Protein AF-A0A1F6HWE2-F1 (afdb_monomer)

Structure (mmCIF, N/CA/C/O backbone):
data_AF-A0A1F6HWE2-F1
#
_entry.id   AF-A0A1F6HWE2-F1
#
loop_
_atom_site.group_PDB
_atom_site.id
_atom_site.type_symbol
_atom_site.label_atom_id
_atom_site.label_alt_id
_atom_site.label_comp_id
_atom_site.label_asym_id
_atom_site.label_entity_id
_atom_site.label_seq_id
_atom_site.pdbx_PDB_ins_code
_atom_site.Cartn_x
_atom_site.Cartn_y
_atom_site.Cartn_z
_atom_site.occupancy
_atom_site.B_iso_or_equiv
_atom_site.auth_seq_id
_atom_site.auth_comp_id
_atom_site.auth_asym_id
_atom_site.auth_atom_id
_atom_site.pdbx_PDB_model_num
ATOM 1 N N . MET A 1 1 ? 17.504 4.343 -29.509 1.00 58.81 1 MET A N 1
ATOM 2 C CA . MET A 1 1 ? 17.964 5.413 -28.597 1.00 58.81 1 MET A CA 1
ATOM 3 C C . MET A 1 1 ? 16.875 6.420 -28.222 1.00 58.81 1 MET A C 1
ATOM 5 O O . MET A 1 1 ? 16.322 6.213 -27.162 1.00 58.81 1 MET A O 1
ATOM 9 N N . ARG A 1 2 ? 16.477 7.445 -29.010 1.00 59.09 2 ARG A N 1
ATOM 10 C CA . ARG A 1 2 ? 15.479 8.454 -28.529 1.00 59.09 2 ARG A CA 1
ATOM 11 C C . ARG A 1 2 ? 14.126 7.875 -28.063 1.00 59.09 2 ARG A C 1
ATOM 13 O O . ARG A 1 2 ? 13.650 8.258 -27.005 1.00 59.09 2 ARG A O 1
ATOM 20 N N . LYS A 1 3 ? 13.562 6.913 -28.803 1.00 63.06 3 LYS A N 1
ATOM 21 C CA . LYS A 1 3 ? 12.278 6.270 -28.457 1.00 63.06 3 LYS A CA 1
ATOM 22 C C . LYS A 1 3 ? 12.330 5.413 -27.184 1.00 63.06 3 LYS A C 1
ATOM 24 O O . LYS A 1 3 ? 11.348 5.337 -26.462 1.00 63.06 3 LYS A O 1
ATOM 29 N N . GLU A 1 4 ? 13.471 4.783 -26.901 1.00 61.94 4 GLU A N 1
ATOM 30 C CA . GLU A 1 4 ? 13.657 3.983 -25.677 1.00 61.94 4 GLU A CA 1
ATOM 31 C C . GLU A 1 4 ? 13.771 4.894 -24.452 1.00 61.94 4 GLU A C 1
ATOM 33 O O . GLU A 1 4 ? 13.235 4.584 -23.396 1.00 61.94 4 GLU A O 1
ATOM 38 N N . THR A 1 5 ? 14.412 6.059 -24.598 1.00 64.44 5 THR A N 1
ATOM 39 C CA . THR A 1 5 ? 14.532 7.042 -23.512 1.00 64.44 5 THR A CA 1
ATOM 40 C C . THR A 1 5 ? 13.193 7.712 -23.185 1.00 64.44 5 THR A C 1
ATOM 42 O O . THR A 1 5 ? 12.902 7.937 -22.014 1.00 64.44 5 THR A O 1
ATOM 45 N N . GLU A 1 6 ? 12.365 7.997 -24.197 1.00 64.19 6 GLU A N 1
ATOM 46 C CA . GLU A 1 6 ? 10.993 8.502 -24.014 1.00 64.19 6 GLU A CA 1
ATOM 47 C C . GLU A 1 6 ? 10.109 7.458 -23.310 1.00 64.19 6 GLU A C 1
ATOM 49 O O . GLU A 1 6 ? 9.477 7.774 -22.304 1.00 64.19 6 GLU A O 1
ATOM 54 N N . SER A 1 7 ? 10.174 6.193 -23.742 1.00 74.69 7 SER A N 1
ATOM 55 C CA . SER A 1 7 ? 9.434 5.091 -23.113 1.00 74.69 7 SER A CA 1
ATOM 56 C C . SER A 1 7 ? 9.849 4.849 -21.654 1.00 74.69 7 SER A C 1
ATOM 58 O O . SER A 1 7 ? 8.994 4.709 -20.782 1.00 74.69 7 SER A O 1
ATOM 60 N N . GLN A 1 8 ? 11.149 4.883 -21.337 1.00 79.31 8 GLN A N 1
ATOM 61 C CA . GLN A 1 8 ? 11.615 4.778 -19.947 1.00 79.31 8 GLN A CA 1
ATOM 62 C C . GLN A 1 8 ? 11.176 5.968 -19.077 1.00 79.31 8 GLN A C 1
ATOM 64 O O . GLN A 1 8 ? 10.953 5.801 -17.876 1.00 79.31 8 GLN A O 1
ATOM 69 N N . GLY A 1 9 ? 11.053 7.165 -19.658 1.00 79.94 9 GLY A N 1
ATOM 70 C CA . GLY A 1 9 ? 10.530 8.346 -18.969 1.00 79.94 9 GLY A CA 1
ATOM 71 C C . GLY A 1 9 ? 9.064 8.182 -18.565 1.00 79.94 9 GLY A C 1
ATOM 72 O O . GLY A 1 9 ? 8.718 8.431 -17.410 1.00 79.94 9 GLY A O 1
ATOM 73 N N . GLU A 1 10 ? 8.228 7.696 -19.482 1.00 86.12 10 GLU A N 1
ATOM 74 C CA . GLU A 1 10 ? 6.807 7.413 -19.235 1.00 86.12 10 GLU A CA 1
ATOM 75 C C . GLU A 1 10 ? 6.620 6.347 -18.148 1.00 86.12 10 GLU A C 1
ATOM 77 O O . GLU A 1 10 ? 5.841 6.535 -17.214 1.00 86.12 10 GLU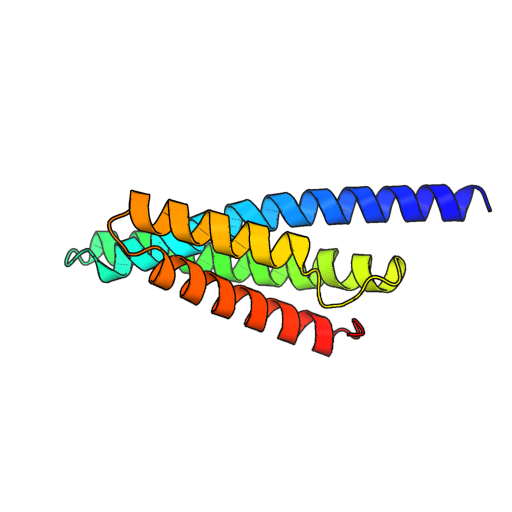 A O 1
ATOM 82 N N . TRP A 1 11 ? 7.400 5.263 -18.194 1.00 88.88 11 TRP A N 1
ATOM 83 C CA . TRP A 1 11 ? 7.351 4.222 -17.164 1.00 88.88 11 TRP A CA 1
ATOM 84 C C . TRP A 1 11 ? 7.733 4.724 -15.773 1.00 88.88 11 TRP A C 1
ATOM 86 O O . TRP A 1 11 ? 7.130 4.307 -14.782 1.00 88.88 11 TRP A O 1
ATOM 96 N N . ARG A 1 12 ? 8.709 5.635 -15.678 1.00 89.19 12 ARG A N 1
ATOM 97 C CA . ARG A 1 12 ? 9.084 6.257 -14.400 1.00 89.19 12 ARG A CA 1
ATOM 98 C C . ARG A 1 12 ? 7.968 7.138 -13.856 1.00 89.19 12 ARG A C 1
ATOM 100 O O . ARG A 1 12 ? 7.649 7.014 -12.678 1.00 89.19 12 ARG A O 1
ATOM 107 N N . ALA A 1 13 ? 7.358 7.965 -14.706 1.00 89.12 13 ALA A N 1
ATOM 108 C CA . ALA A 1 13 ? 6.233 8.807 -14.311 1.00 89.12 13 ALA A CA 1
ATOM 109 C C . ALA A 1 13 ? 5.055 7.960 -13.801 1.00 89.12 13 ALA A C 1
ATOM 111 O O . ALA A 1 13 ? 4.583 8.183 -12.688 1.00 89.12 13 ALA A O 1
ATOM 112 N N . ASN A 1 14 ? 4.677 6.916 -14.546 1.00 88.69 14 ASN A N 1
ATOM 113 C CA . ASN A 1 14 ? 3.616 5.986 -14.149 1.00 88.69 14 ASN A CA 1
ATOM 114 C C . ASN A 1 14 ? 3.932 5.279 -12.823 1.00 88.69 14 ASN A C 1
ATOM 116 O O . ASN A 1 14 ? 3.048 5.072 -11.993 1.00 88.69 14 ASN A O 1
ATOM 120 N N . LEU A 1 15 ? 5.193 4.889 -12.605 1.00 90.25 15 LEU A N 1
ATOM 121 C CA . LEU A 1 15 ? 5.607 4.233 -11.367 1.00 90.25 15 LEU A CA 1
ATOM 122 C C . LEU A 1 15 ? 5.553 5.180 -10.164 1.00 90.25 15 LEU A C 1
ATOM 124 O O . LEU A 1 15 ? 5.183 4.743 -9.074 1.00 90.25 15 LEU A O 1
ATOM 128 N N . ASP A 1 16 ? 5.941 6.440 -10.334 1.00 89.94 16 ASP A N 1
ATOM 129 C CA . ASP A 1 16 ? 5.901 7.426 -9.256 1.00 89.94 16 ASP A CA 1
ATOM 130 C C . ASP A 1 16 ? 4.462 7.839 -8.925 1.00 89.94 16 ASP A C 1
ATOM 132 O O . ASP A 1 16 ? 4.101 7.855 -7.749 1.00 89.94 16 ASP A O 1
ATOM 136 N N . GLU A 1 17 ? 3.605 8.025 -9.930 1.00 91.62 17 GLU A N 1
ATOM 137 C CA . GLU A 1 17 ? 2.166 8.236 -9.730 1.00 91.62 17 GLU A CA 1
ATOM 138 C C . GLU A 1 17 ? 1.521 7.045 -9.004 1.00 91.62 17 GLU A C 1
ATOM 140 O O . GLU A 1 17 ? 0.881 7.209 -7.964 1.00 91.62 17 GLU A O 1
ATOM 145 N N . ALA A 1 18 ? 1.788 5.816 -9.460 1.00 90.44 18 ALA A N 1
ATOM 146 C CA . ALA A 1 18 ? 1.293 4.609 -8.801 1.00 90.44 18 ALA A CA 1
ATOM 147 C C . ALA A 1 18 ? 1.796 4.469 -7.355 1.00 90.44 18 ALA A C 1
ATOM 149 O O . ALA A 1 18 ? 1.125 3.875 -6.512 1.00 90.44 18 ALA A O 1
ATOM 150 N N . ARG A 1 19 ? 2.981 4.995 -7.025 1.00 89.00 19 ARG A N 1
ATOM 151 C CA . ARG A 1 19 ? 3.496 4.979 -5.648 1.00 89.00 19 ARG A CA 1
ATOM 152 C C . ARG A 1 19 ? 2.772 5.962 -4.742 1.00 89.00 19 ARG A C 1
ATOM 154 O O . ARG A 1 19 ? 2.618 5.636 -3.564 1.00 89.00 19 ARG A O 1
ATOM 161 N N . GLU A 1 20 ? 2.371 7.120 -5.252 1.00 89.62 20 GLU A N 1
ATOM 162 C CA . GLU A 1 20 ? 1.590 8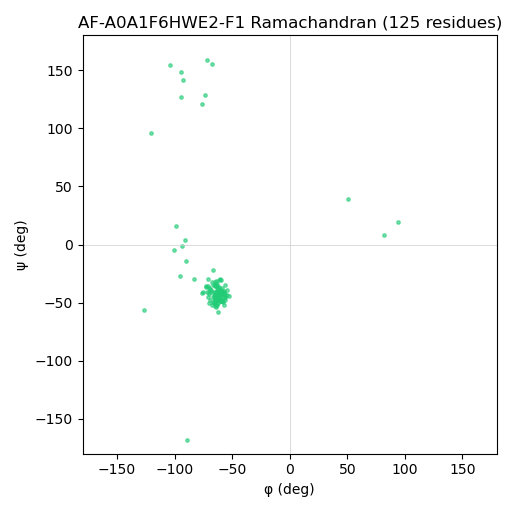.091 -4.484 1.00 89.62 20 GLU A CA 1
ATOM 163 C C . GLU A 1 20 ? 0.161 7.57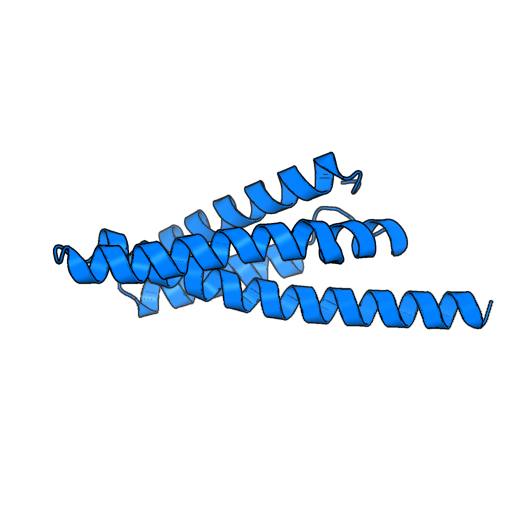3 -4.262 1.00 89.62 20 GLU A C 1
ATOM 165 O O . GLU A 1 20 ? -0.260 7.495 -3.110 1.00 89.62 20 GLU A O 1
ATOM 170 N N . ILE A 1 21 ? -0.503 7.032 -5.294 1.00 91.56 21 ILE A N 1
ATOM 171 C CA . ILE A 1 21 ? -1.818 6.373 -5.143 1.00 9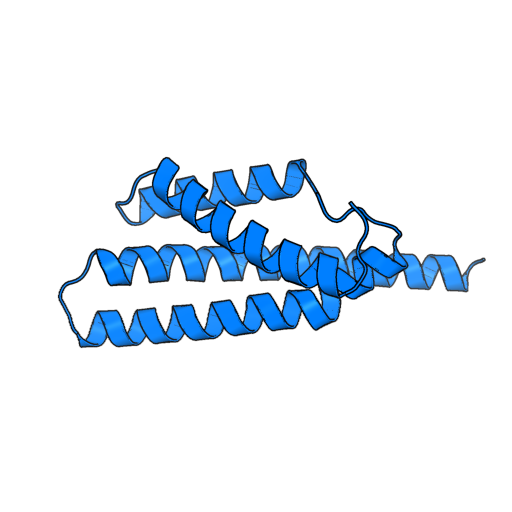1.56 21 ILE A CA 1
ATOM 172 C C . ILE A 1 21 ? -1.734 5.226 -4.125 1.00 91.56 21 ILE A C 1
ATOM 174 O O . ILE A 1 21 ? -2.543 5.121 -3.206 1.00 91.56 21 ILE A O 1
ATOM 178 N N . LEU A 1 22 ? -0.707 4.373 -4.220 1.00 89.00 22 LEU A N 1
ATOM 179 C CA . LEU A 1 22 ? -0.497 3.289 -3.256 1.00 89.00 22 LEU A CA 1
ATOM 180 C C . LEU A 1 22 ? -0.269 3.799 -1.824 1.00 89.00 22 LEU A C 1
ATOM 182 O O . LEU A 1 22 ? -0.569 3.090 -0.862 1.00 89.00 22 LEU A O 1
ATOM 186 N N . SER A 1 23 ? 0.319 4.985 -1.672 1.00 86.31 23 SER A N 1
ATOM 187 C CA . SER A 1 23 ? 0.492 5.631 -0.374 1.00 86.31 23 SER A CA 1
ATOM 188 C C . SER A 1 23 ? -0.875 5.966 0.215 1.00 86.31 23 SER A C 1
ATOM 190 O O . SER A 1 23 ? -1.165 5.480 1.303 1.00 86.31 23 SER A O 1
ATOM 192 N N . GLU A 1 24 ? -1.726 6.669 -0.538 1.00 88.94 24 GLU A N 1
ATOM 193 C CA . GLU A 1 24 ? -3.079 7.080 -0.132 1.00 88.94 24 GLU A CA 1
ATOM 194 C C . GLU A 1 24 ? -3.970 5.879 0.209 1.00 88.94 24 GLU A C 1
ATOM 196 O O . GLU A 1 24 ? -4.556 5.827 1.290 1.00 88.94 24 GLU A O 1
ATOM 201 N N . LEU A 1 25 ? -3.977 4.846 -0.642 1.00 90.25 25 LEU A N 1
ATOM 202 C CA . LEU A 1 25 ? -4.711 3.601 -0.385 1.00 90.25 25 LEU A CA 1
ATOM 203 C C . LEU A 1 25 ? -4.327 2.972 0.954 1.00 90.25 25 LEU A C 1
ATOM 205 O O . LEU A 1 25 ? -5.174 2.463 1.686 1.00 90.25 25 LEU A O 1
ATOM 209 N N . ARG A 1 26 ? -3.040 3.011 1.309 1.00 87.81 26 ARG A N 1
ATOM 210 C CA . ARG A 1 26 ? -2.567 2.453 2.579 1.00 87.81 26 ARG A CA 1
ATOM 211 C C . ARG A 1 26 ? -3.000 3.272 3.779 1.00 87.81 26 ARG A C 1
ATOM 213 O O . ARG A 1 26 ? -3.179 2.685 4.841 1.00 87.81 26 ARG A O 1
ATOM 220 N N . GLU A 1 27 ? -3.180 4.577 3.632 1.00 88.00 27 GLU A N 1
ATOM 221 C CA . GLU A 1 27 ? -3.748 5.416 4.691 1.00 88.00 27 GLU A CA 1
ATOM 222 C C . GLU A 1 27 ? -5.179 4.986 4.979 1.00 88.00 27 GLU A C 1
ATOM 224 O O . GLU A 1 27 ? -5.486 4.694 6.132 1.00 88.00 27 GLU A O 1
ATOM 229 N N . THR A 1 28 ? -5.992 4.819 3.930 1.00 89.62 28 THR A N 1
ATOM 230 C CA . THR A 1 28 ? -7.362 4.295 4.026 1.00 89.62 28 THR A CA 1
ATOM 231 C C . THR A 1 28 ? -7.395 2.908 4.663 1.00 89.62 28 THR A C 1
ATOM 233 O O . THR A 1 28 ? -8.226 2.643 5.530 1.00 89.62 28 THR A O 1
ATOM 236 N N . LEU A 1 29 ? -6.473 2.014 4.293 1.00 90.62 29 LEU A N 1
ATOM 237 C CA . LEU A 1 29 ? -6.391 0.673 4.882 1.00 90.62 29 LEU A CA 1
ATOM 238 C C . LEU A 1 29 ? -6.093 0.715 6.379 1.00 90.62 29 LEU A C 1
ATOM 240 O O . LEU A 1 29 ? -6.688 -0.044 7.142 1.00 90.62 29 LEU A O 1
ATOM 244 N N . ILE A 1 30 ? -5.169 1.580 6.796 1.00 88.12 30 ILE A N 1
ATOM 245 C CA . ILE A 1 30 ? -4.775 1.712 8.199 1.00 88.12 30 ILE A CA 1
ATOM 246 C C . ILE A 1 30 ? -5.904 2.345 9.007 1.00 88.12 30 ILE A C 1
ATOM 248 O O . ILE A 1 30 ? -6.285 1.779 10.029 1.00 88.12 30 ILE A O 1
ATOM 252 N N . SER A 1 31 ? -6.461 3.467 8.547 1.00 89.19 31 SER A N 1
ATOM 253 C CA . SER A 1 31 ? -7.551 4.154 9.246 1.00 89.19 31 SER A CA 1
ATOM 254 C C . SER A 1 31 ? -8.783 3.258 9.359 1.00 89.19 31 SER A C 1
ATOM 256 O O . SER A 1 31 ? -9.298 3.068 10.458 1.00 89.19 31 SER A O 1
ATOM 258 N N . SER A 1 32 ? -9.189 2.602 8.270 1.00 90.19 32 SER A N 1
ATOM 259 C CA . SER A 1 32 ? -10.322 1.670 8.277 1.00 90.19 32 SER A CA 1
ATOM 260 C C . SER A 1 32 ? -10.076 0.494 9.217 1.00 90.19 32 SER A C 1
ATOM 262 O O . SER A 1 32 ? -10.959 0.125 9.989 1.00 90.19 32 SER A O 1
ATOM 264 N N . TRP A 1 33 ? -8.866 -0.080 9.210 1.00 90.19 33 TRP A N 1
ATOM 265 C CA . TRP A 1 33 ? -8.523 -1.163 10.131 1.00 90.19 33 TRP A CA 1
ATOM 266 C C . TRP A 1 33 ? -8.639 -0.710 11.590 1.00 90.19 33 TRP A C 1
ATOM 268 O O . TRP A 1 33 ? -9.253 -1.419 12.387 1.00 90.19 33 TRP A O 1
ATOM 278 N N . LEU A 1 34 ? -8.117 0.469 11.932 1.00 88.00 34 LEU A N 1
ATOM 279 C CA . LEU A 1 34 ? -8.190 1.010 13.291 1.00 88.00 34 LEU A CA 1
ATOM 280 C C . LEU A 1 34 ? -9.639 1.261 13.714 1.00 88.00 34 LEU A C 1
ATOM 282 O O . LEU A 1 34 ? -10.033 0.834 14.796 1.00 88.00 34 LEU A O 1
ATOM 286 N N . MET A 1 35 ? -10.451 1.857 12.839 1.00 90.62 35 MET A N 1
ATOM 287 C CA . MET A 1 35 ? -11.859 2.149 13.120 1.00 90.62 35 MET A CA 1
ATOM 288 C C . MET A 1 35 ? -12.695 0.884 13.337 1.00 90.62 35 MET A C 1
ATOM 290 O O . MET A 1 35 ? -13.474 0.812 14.286 1.00 90.62 35 MET A O 1
ATOM 294 N N . ILE A 1 36 ? -12.495 -0.158 12.523 1.00 89.25 36 ILE A N 1
ATOM 295 C CA . ILE A 1 36 ? -13.189 -1.448 12.688 1.00 89.25 36 ILE A CA 1
ATOM 296 C C . ILE A 1 36 ? -12.916 -2.062 14.069 1.00 89.25 36 ILE A C 1
ATOM 298 O O . ILE A 1 36 ? -13.810 -2.678 14.655 1.00 89.25 36 ILE A O 1
ATOM 302 N N . HIS A 1 37 ? -11.687 -1.921 14.576 1.00 86.88 37 HIS A N 1
ATOM 303 C CA . HIS A 1 37 ? -11.261 -2.525 15.840 1.00 86.88 37 HIS A CA 1
ATOM 304 C C . HIS A 1 37 ? -11.496 -1.619 17.056 1.00 86.88 37 HIS A C 1
ATOM 306 O O . HIS A 1 37 ? -11.462 -2.118 18.181 1.00 86.88 37 HIS A O 1
ATOM 312 N N . SER A 1 38 ? -11.761 -0.325 16.853 1.00 86.69 38 SER A N 1
ATOM 313 C CA . SER A 1 38 ? -12.028 0.635 17.928 1.00 86.69 38 SER A CA 1
ATOM 314 C C . SER A 1 38 ? -13.520 0.836 18.211 1.00 86.69 38 SER A C 1
ATOM 316 O O . SER A 1 38 ? -13.882 1.138 19.349 1.00 86.69 38 SER A O 1
ATOM 318 N N . THR A 1 39 ? -14.400 0.632 17.225 1.00 86.38 39 THR A N 1
ATOM 319 C CA . THR A 1 39 ? -15.850 0.802 17.408 1.00 86.38 39 THR A CA 1
ATOM 320 C C . THR A 1 39 ? -16.571 -0.501 17.755 1.00 86.38 39 THR A C 1
ATOM 322 O O . THR A 1 39 ? -16.196 -1.590 17.312 1.00 86.38 39 THR A O 1
ATOM 325 N N . ASN A 1 40 ? -17.648 -0.407 18.541 1.00 89.56 40 ASN A N 1
ATOM 326 C CA . ASN A 1 40 ? -18.613 -1.493 18.769 1.00 89.56 40 ASN A CA 1
ATOM 327 C C . ASN A 1 40 ? -19.889 -1.348 17.930 1.00 89.56 40 ASN A C 1
ATOM 329 O O . ASN A 1 40 ? -20.730 -2.249 17.950 1.00 89.56 40 ASN A O 1
ATOM 333 N N . ASP A 1 41 ? -20.021 -0.251 17.184 1.00 94.81 41 ASP A N 1
ATOM 334 C CA . ASP A 1 41 ? -21.154 -0.011 16.303 1.00 94.81 41 ASP A CA 1
ATOM 335 C C . ASP A 1 41 ? -21.064 -0.903 15.052 1.00 94.81 41 ASP A C 1
ATOM 337 O O . ASP A 1 41 ? -20.036 -0.994 14.373 1.00 94.81 41 ASP A O 1
ATOM 341 N N . LYS A 1 42 ? -22.152 -1.619 14.762 1.00 93.88 42 LYS A N 1
ATOM 342 C CA . LYS A 1 42 ? -22.215 -2.573 13.651 1.00 93.88 42 LYS A CA 1
ATOM 343 C C . LYS A 1 42 ? -22.237 -1.876 12.288 1.00 93.88 42 LYS A C 1
ATOM 345 O O . LYS A 1 42 ? -21.676 -2.422 11.335 1.00 93.88 42 LYS A O 1
ATOM 350 N N . ASP A 1 43 ? -22.891 -0.727 12.189 1.00 94.50 43 ASP A N 1
ATOM 351 C CA . ASP A 1 43 ? -23.019 0.023 10.946 1.00 94.50 43 ASP A CA 1
ATOM 352 C C . ASP A 1 43 ? -21.701 0.730 10.623 1.00 94.50 43 ASP A C 1
ATOM 354 O O . ASP A 1 43 ? -21.225 0.626 9.492 1.00 94.50 43 ASP A O 1
ATOM 358 N N . GLU A 1 44 ? -21.029 1.307 11.625 1.00 91.25 44 GLU A N 1
ATOM 359 C CA . GLU A 1 44 ? -19.674 1.850 11.450 1.00 91.25 44 GLU A CA 1
ATOM 360 C C . GLU A 1 44 ? -18.692 0.768 10.989 1.00 91.25 44 GLU A C 1
ATOM 362 O O . GLU A 1 44 ? -18.011 0.939 9.976 1.00 91.25 44 GLU A O 1
ATOM 367 N N . ARG A 1 45 ? -18.666 -0.400 11.653 1.00 91.31 45 ARG A N 1
ATOM 368 C CA . ARG A 1 45 ? -17.820 -1.529 11.215 1.00 91.31 45 ARG A CA 1
ATOM 369 C C . ARG A 1 45 ? -18.103 -1.953 9.777 1.00 91.31 45 ARG A C 1
ATOM 371 O O . ARG A 1 45 ? -17.183 -2.382 9.084 1.00 91.31 45 ARG A O 1
ATOM 378 N N . ARG A 1 46 ? -19.359 -1.876 9.327 1.00 93.12 46 ARG A N 1
ATOM 379 C CA . ARG A 1 46 ? -19.732 -2.219 7.951 1.00 93.12 46 ARG A CA 1
ATOM 380 C C . ARG A 1 46 ? -19.207 -1.188 6.955 1.00 93.12 46 ARG A C 1
ATOM 382 O O . ARG A 1 46 ? -18.721 -1.603 5.907 1.00 93.12 46 ARG A O 1
ATOM 389 N N . ILE A 1 47 ? -19.309 0.103 7.267 1.00 92.56 47 ILE A N 1
ATOM 390 C CA . ILE A 1 47 ? -18.818 1.193 6.410 1.00 92.56 47 ILE A CA 1
ATOM 391 C C . ILE A 1 47 ? -17.301 1.075 6.255 1.00 92.56 47 ILE A C 1
ATOM 393 O O . ILE A 1 47 ? -16.824 0.821 5.153 1.00 92.56 47 ILE A O 1
ATOM 397 N N . PHE A 1 48 ? -16.562 1.089 7.367 1.00 91.50 48 PHE A N 1
ATOM 398 C CA . PHE A 1 48 ? -15.102 0.971 7.336 1.00 91.50 48 PHE A CA 1
ATOM 399 C C . PHE A 1 48 ? -14.634 -0.380 6.778 1.00 91.50 48 PHE A C 1
ATOM 401 O O . PHE A 1 48 ? -13.595 -0.469 6.130 1.00 91.50 48 PHE A O 1
ATOM 408 N N . GLY A 1 49 ? -15.404 -1.453 6.986 1.00 91.19 49 GLY A N 1
ATOM 409 C CA . GLY A 1 49 ? -15.147 -2.748 6.354 1.00 91.19 49 GLY A CA 1
ATOM 410 C C . GLY A 1 49 ? -15.287 -2.714 4.828 1.00 91.19 49 GLY A C 1
ATOM 411 O O . GLY A 1 49 ? -14.532 -3.401 4.137 1.00 91.19 49 GLY A O 1
ATOM 412 N N . GLY A 1 50 ? -16.224 -1.916 4.309 1.00 92.12 50 GLY A N 1
ATOM 413 C CA . GLY A 1 50 ? -16.381 -1.643 2.881 1.00 92.12 50 GLY A CA 1
ATOM 414 C C . GLY A 1 50 ? -15.173 -0.903 2.314 1.00 92.12 50 GLY A C 1
ATOM 415 O O . GLY A 1 50 ? -14.534 -1.420 1.397 1.00 92.12 50 GLY A O 1
ATOM 416 N N . ASP A 1 51 ? -14.811 0.223 2.932 1.00 91.56 51 ASP A N 1
ATOM 417 C CA . ASP A 1 51 ? -13.668 1.056 2.532 1.00 91.56 51 ASP A CA 1
ATOM 418 C C . ASP A 1 51 ? -12.356 0.257 2.552 1.00 91.56 51 ASP A C 1
ATOM 420 O O . ASP A 1 51 ? -11.552 0.303 1.617 1.00 91.56 51 ASP A O 1
ATOM 424 N N . TRP A 1 52 ? -12.160 -0.564 3.592 1.00 91.69 52 TRP A N 1
ATOM 425 C CA . TRP A 1 52 ? -11.008 -1.457 3.688 1.00 91.69 52 TRP A CA 1
ATOM 426 C C . TRP A 1 52 ? -10.973 -2.472 2.538 1.00 91.69 52 TRP A C 1
ATOM 428 O O . TRP A 1 52 ? -9.924 -2.695 1.934 1.00 91.69 52 TRP A O 1
ATOM 438 N N . GLY A 1 53 ? -12.113 -3.093 2.222 1.00 90.62 53 GLY A N 1
ATOM 439 C CA . GLY A 1 53 ? -12.214 -4.071 1.139 1.00 90.62 53 GLY A CA 1
ATOM 440 C C . GLY A 1 53 ? -11.918 -3.467 -0.236 1.00 90.62 53 GLY A C 1
ATOM 441 O O . GLY A 1 53 ? -11.212 -4.087 -1.037 1.00 90.62 53 GLY A O 1
ATOM 442 N N . GLU A 1 54 ? -12.413 -2.257 -0.492 1.00 94.19 54 GLU A N 1
ATOM 443 C CA . GLU A 1 54 ? -12.155 -1.511 -1.725 1.00 94.19 54 GLU A CA 1
ATOM 444 C C . GLU A 1 54 ? -10.674 -1.144 -1.857 1.00 94.19 54 GLU A C 1
ATOM 446 O O . GLU A 1 54 ? -10.042 -1.507 -2.851 1.00 94.19 54 GLU A O 1
ATOM 451 N N . ALA A 1 55 ? -10.075 -0.573 -0.810 1.00 92.38 55 ALA A N 1
ATOM 452 C CA . ALA A 1 55 ? -8.666 -0.197 -0.827 1.00 92.38 55 ALA A CA 1
ATOM 453 C C . ALA A 1 55 ? -7.721 -1.407 -0.993 1.00 92.38 55 ALA A C 1
ATOM 455 O O . ALA A 1 55 ? -6.692 -1.304 -1.664 1.00 92.38 55 ALA A O 1
ATOM 456 N N . VAL A 1 56 ? -8.066 -2.587 -0.447 1.00 91.31 56 VAL A N 1
ATOM 457 C CA . VAL A 1 56 ? -7.294 -3.825 -0.686 1.00 91.31 56 VAL 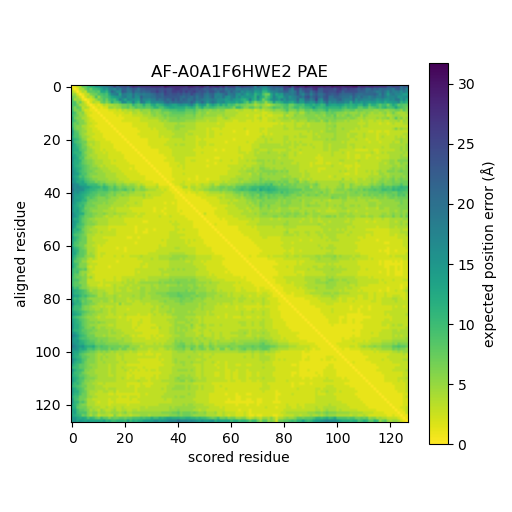A CA 1
ATOM 458 C C . VAL A 1 56 ? -7.366 -4.228 -2.157 1.00 91.31 56 VAL A C 1
ATOM 460 O O . VAL A 1 56 ? -6.353 -4.633 -2.738 1.00 91.31 56 VAL A O 1
ATOM 463 N N . ARG A 1 57 ? -8.555 -4.155 -2.764 1.00 94.00 57 ARG A N 1
ATOM 464 C CA . ARG A 1 57 ? -8.749 -4.499 -4.176 1.00 94.00 57 ARG A CA 1
ATOM 465 C C . ARG A 1 57 ? -7.921 -3.578 -5.069 1.00 94.00 57 ARG A C 1
ATOM 467 O O . ARG A 1 57 ? -7.182 -4.079 -5.917 1.00 94.00 57 ARG A O 1
ATOM 474 N N . GLU A 1 58 ? -7.978 -2.276 -4.820 1.00 95.12 58 GLU A N 1
ATOM 475 C CA . GLU A 1 58 ? -7.226 -1.273 -5.575 1.00 95.12 58 GLU A CA 1
ATOM 476 C C . GLU A 1 58 ? -5.709 -1.413 -5.385 1.00 95.12 58 GLU A C 1
ATOM 478 O O . GLU A 1 58 ? -4.970 -1.389 -6.369 1.00 95.12 58 GLU A O 1
ATOM 483 N N . GLU A 1 59 ? -5.219 -1.686 -4.164 1.00 93.94 59 GLU A N 1
ATOM 484 C CA . GLU A 1 59 ? -3.789 -1.955 -3.920 1.00 93.94 59 GLU A CA 1
ATOM 485 C C . GLU A 1 59 ? -3.301 -3.145 -4.767 1.00 93.94 59 GLU A C 1
ATOM 487 O O . GLU A 1 59 ? -2.199 -3.118 -5.330 1.00 93.94 59 GLU A O 1
ATOM 492 N N . ILE A 1 60 ? -4.115 -4.199 -4.884 1.00 94.25 60 ILE A N 1
ATOM 493 C CA . ILE A 1 60 ? -3.794 -5.382 -5.690 1.00 94.25 60 ILE A CA 1
ATOM 494 C C . ILE A 1 60 ? -3.816 -5.057 -7.186 1.00 94.25 60 ILE A C 1
ATOM 496 O O . ILE A 1 60 ? -2.889 -5.463 -7.896 1.00 94.25 60 ILE A O 1
ATOM 500 N N . GLU A 1 61 ? -4.855 -4.376 -7.671 1.00 95.44 61 GLU A N 1
ATOM 501 C CA . GLU A 1 61 ? -5.007 -3.999 -9.081 1.00 95.44 61 GLU A CA 1
ATOM 502 C C . GLU A 1 61 ? -3.854 -3.096 -9.530 1.00 95.44 61 GLU A C 1
ATOM 504 O O . GLU A 1 61 ? -3.169 -3.425 -10.499 1.00 95.44 61 GLU A O 1
ATOM 509 N N . LEU A 1 62 ? -3.539 -2.053 -8.761 1.00 94.56 62 LEU A N 1
ATOM 510 C CA . LEU A 1 62 ? -2.433 -1.136 -9.033 1.00 94.56 62 LEU A CA 1
ATOM 511 C C . LEU A 1 62 ? -1.072 -1.846 -9.017 1.00 94.56 62 LEU A C 1
ATOM 513 O O . LEU A 1 62 ? -0.218 -1.620 -9.881 1.00 94.56 62 LEU A O 1
ATOM 517 N N . THR A 1 63 ? -0.874 -2.765 -8.065 1.00 94.62 63 THR A N 1
ATOM 518 C CA . THR A 1 63 ? 0.364 -3.552 -7.984 1.00 94.62 63 THR A CA 1
ATOM 519 C C . THR A 1 63 ? 0.557 -4.428 -9.223 1.00 94.62 63 THR A C 1
ATOM 521 O O . THR A 1 63 ? 1.671 -4.516 -9.741 1.00 94.62 63 THR A O 1
ATOM 524 N N . LYS A 1 64 ? -0.509 -5.090 -9.689 1.00 95.69 64 LYS A N 1
ATOM 525 C CA . LYS A 1 64 ? -0.461 -5.991 -10.850 1.00 95.69 64 LYS A CA 1
ATOM 526 C C . LYS A 1 64 ? -0.398 -5.243 -12.178 1.00 95.69 64 LYS A C 1
ATOM 528 O O . LYS A 1 64 ? 0.320 -5.681 -13.068 1.00 95.69 64 LYS A O 1
ATOM 533 N N . GLY A 1 65 ? -1.178 -4.175 -12.310 1.00 93.19 65 GLY A N 1
ATOM 534 C CA . GLY A 1 65 ? -1.380 -3.459 -13.566 1.00 93.19 65 GLY A CA 1
ATOM 535 C C . GLY A 1 65 ? -0.291 -2.442 -13.877 1.00 93.19 65 GLY A C 1
ATOM 536 O O . GLY A 1 65 ? -0.009 -2.217 -15.048 1.00 93.19 65 GLY A O 1
ATOM 537 N N . VAL A 1 66 ? 0.339 -1.853 -12.853 1.00 94.06 66 VAL A N 1
ATOM 538 C CA . VAL A 1 66 ? 1.295 -0.752 -13.051 1.00 94.06 66 VAL A CA 1
ATOM 539 C C . VAL A 1 66 ? 2.633 -1.029 -12.378 1.00 94.06 66 VAL A C 1
ATOM 541 O O . VAL A 1 66 ? 3.659 -1.051 -13.049 1.00 94.06 66 VAL A O 1
ATOM 544 N N . ILE A 1 67 ? 2.650 -1.294 -11.067 1.00 93.12 67 ILE A N 1
ATOM 545 C CA . ILE A 1 67 ? 3.911 -1.321 -10.303 1.00 93.12 67 ILE A CA 1
ATOM 546 C C . ILE A 1 67 ? 4.823 -2.470 -10.733 1.00 93.12 67 ILE A C 1
ATOM 548 O O . ILE A 1 67 ? 6.011 -2.246 -10.955 1.00 93.12 67 ILE A O 1
ATOM 552 N N . ALA A 1 68 ? 4.305 -3.700 -10.812 1.00 94.44 68 ALA A N 1
ATOM 553 C CA . ALA A 1 68 ? 5.121 -4.842 -11.213 1.00 94.44 68 ALA A CA 1
ATOM 554 C C . ALA A 1 68 ? 5.613 -4.718 -12.670 1.00 94.44 68 ALA A C 1
ATOM 556 O O . ALA A 1 68 ? 6.823 -4.823 -12.859 1.00 94.44 68 ALA A O 1
ATOM 557 N N . PRO A 1 69 ? 4.755 -4.407 -13.668 1.00 93.00 69 PRO A N 1
ATOM 558 C CA . PRO A 1 69 ? 5.209 -4.156 -15.037 1.00 93.00 69 PRO A CA 1
ATOM 559 C C . PRO A 1 69 ? 6.261 -3.048 -15.135 1.00 93.00 69 PRO A C 1
ATOM 561 O O . PRO A 1 69 ? 7.313 -3.263 -15.727 1.00 93.00 69 PRO A O 1
ATOM 564 N N . ALA A 1 70 ? 6.032 -1.902 -14.484 1.00 92.62 70 ALA A N 1
ATOM 565 C CA . ALA A 1 70 ? 6.971 -0.785 -14.524 1.00 92.62 70 ALA A CA 1
ATOM 566 C C . ALA A 1 70 ? 8.327 -1.144 -13.908 1.00 92.62 70 ALA A C 1
ATOM 568 O O . ALA A 1 70 ? 9.364 -0.700 -14.388 1.00 92.62 70 ALA A O 1
ATOM 569 N N . LYS A 1 71 ? 8.348 -1.955 -12.845 1.00 94.50 71 LYS A N 1
ATOM 570 C CA . LYS A 1 71 ? 9.608 -2.424 -12.261 1.00 94.50 71 LYS A CA 1
ATOM 571 C C . LYS A 1 71 ? 10.356 -3.402 -13.156 1.00 94.50 71 LYS A C 1
ATOM 573 O O . LYS A 1 71 ? 11.575 -3.320 -13.190 1.00 94.50 71 LYS A O 1
ATOM 578 N N . ILE A 1 72 ? 9.651 -4.292 -13.850 1.00 93.25 72 ILE A N 1
ATOM 579 C CA . ILE A 1 72 ? 10.266 -5.218 -14.810 1.00 93.25 72 ILE A CA 1
ATOM 580 C C . ILE A 1 72 ? 10.908 -4.418 -15.944 1.00 93.25 72 ILE A C 1
ATOM 582 O O . ILE A 1 72 ? 12.089 -4.592 -16.217 1.00 93.25 72 ILE A O 1
ATOM 586 N N . GLU A 1 73 ? 10.161 -3.487 -16.536 1.00 93.31 73 GLU A N 1
ATOM 587 C CA . GLU A 1 73 ? 10.639 -2.675 -17.661 1.00 93.31 73 GLU A CA 1
ATOM 588 C C . GLU A 1 73 ? 11.821 -1.768 -17.289 1.00 93.31 73 GLU A C 1
ATOM 590 O O . GLU A 1 73 ? 12.724 -1.529 -18.085 1.00 93.31 73 GLU A O 1
ATOM 595 N N . LEU A 1 74 ? 11.823 -1.248 -16.061 1.00 90.62 74 LEU A N 1
ATOM 596 C CA . LEU A 1 74 ? 12.879 -0.369 -15.562 1.00 90.62 74 LEU A CA 1
ATOM 597 C C . LEU A 1 74 ? 14.019 -1.122 -14.858 1.00 90.62 74 LEU A C 1
ATOM 599 O O . LEU A 1 74 ? 14.890 -0.460 -14.291 1.00 90.62 74 LEU A O 1
ATOM 603 N N . GLU A 1 75 ? 13.993 -2.460 -14.842 1.00 93.25 75 GLU A N 1
ATOM 604 C CA . GLU A 1 75 ? 14.954 -3.319 -14.130 1.00 93.25 75 GLU A CA 1
ATOM 605 C C . GLU A 1 75 ? 15.135 -2.913 -12.652 1.00 93.25 75 GLU A C 1
ATOM 607 O O . GLU A 1 75 ? 16.233 -2.886 -12.093 1.00 93.25 75 GLU A O 1
ATOM 612 N N . LEU A 1 76 ? 14.031 -2.534 -12.002 1.00 93.25 76 LEU A N 1
ATOM 613 C CA . LEU A 1 76 ? 14.027 -2.076 -10.619 1.00 93.25 76 LEU A CA 1
ATOM 614 C C . LEU A 1 76 ? 13.767 -3.228 -9.645 1.00 93.25 76 LEU A C 1
ATOM 616 O O . LEU A 1 76 ? 12.865 -4.039 -9.870 1.00 93.25 76 LEU A O 1
ATOM 620 N N . PRO A 1 77 ? 14.444 -3.227 -8.484 1.00 93.50 77 PRO A N 1
ATOM 621 C CA . PRO A 1 77 ? 14.311 -4.300 -7.513 1.00 93.50 77 PRO A CA 1
ATOM 622 C C . PRO A 1 77 ? 12.922 -4.345 -6.871 1.00 93.50 77 PRO A C 1
ATOM 62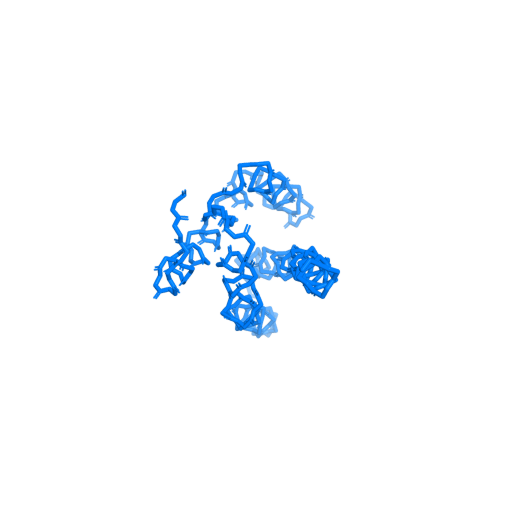4 O O . PRO A 1 77 ? 12.202 -3.340 -6.710 1.00 93.50 77 PRO A O 1
ATOM 627 N N . LEU A 1 78 ? 12.563 -5.534 -6.396 1.00 91.19 78 LEU A N 1
ATOM 628 C CA . LEU A 1 78 ? 11.382 -5.789 -5.583 1.00 91.19 78 LEU A CA 1
ATOM 629 C C . LEU A 1 78 ? 11.374 -4.887 -4.349 1.00 91.19 78 LEU A C 1
ATOM 631 O O . LEU A 1 78 ? 10.337 -4.315 -3.988 1.00 91.19 78 LEU A O 1
ATOM 635 N N . THR A 1 79 ? 12.528 -4.750 -3.703 1.00 92.31 79 THR A N 1
ATOM 636 C CA . THR A 1 79 ? 12.667 -4.000 -2.459 1.00 92.31 79 THR A CA 1
ATOM 637 C C . THR A 1 79 ? 13.096 -2.560 -2.725 1.00 92.31 79 THR A C 1
ATOM 639 O O . THR A 1 79 ? 14.124 -2.297 -3.336 1.00 92.31 79 THR A O 1
ATOM 642 N N . ASN A 1 80 ? 12.345 -1.601 -2.176 1.00 90.12 80 ASN A N 1
ATOM 643 C CA . ASN A 1 80 ? 12.779 -0.207 -2.091 1.00 90.12 80 ASN A CA 1
ATOM 644 C C . ASN A 1 80 ? 12.803 0.201 -0.616 1.00 90.12 80 ASN A C 1
ATOM 646 O O . ASN A 1 80 ? 11.779 0.570 -0.039 1.00 90.12 80 ASN A O 1
ATOM 650 N N . ILE A 1 81 ? 13.983 0.110 0.004 1.00 90.94 81 ILE A N 1
ATOM 651 C CA . ILE A 1 81 ? 14.163 0.316 1.450 1.00 90.94 81 ILE A CA 1
ATOM 652 C C . ILE A 1 81 ? 13.704 1.714 1.880 1.00 90.94 81 ILE A C 1
ATOM 654 O O . ILE A 1 81 ? 13.077 1.854 2.932 1.00 90.94 81 ILE A O 1
ATOM 658 N N . ILE A 1 82 ? 14.000 2.740 1.078 1.00 90.06 82 ILE A N 1
ATOM 659 C CA . ILE A 1 82 ? 13.645 4.131 1.385 1.00 90.06 82 ILE A CA 1
ATOM 660 C C . ILE A 1 82 ? 12.123 4.286 1.378 1.00 90.06 82 ILE A C 1
ATOM 662 O O . ILE A 1 82 ? 11.551 4.753 2.367 1.00 90.06 82 ILE A O 1
ATOM 666 N N . GLN A 1 83 ? 11.459 3.812 0.321 1.00 86.44 83 GLN A N 1
ATOM 667 C CA . GLN A 1 83 ? 10.003 3.892 0.208 1.00 86.44 83 GLN A CA 1
ATOM 668 C C . GLN A 1 83 ? 9.310 3.076 1.305 1.00 86.44 83 GLN A C 1
ATOM 670 O O . GLN A 1 83 ? 8.382 3.559 1.945 1.00 86.44 83 GLN A O 1
ATOM 675 N N . GLU A 1 84 ? 9.782 1.864 1.601 1.00 91.31 84 GLU A N 1
ATOM 676 C CA . GLU A 1 84 ? 9.200 1.032 2.659 1.00 91.31 84 GLU A CA 1
ATOM 677 C C . GLU A 1 84 ? 9.353 1.641 4.054 1.00 91.31 84 GLU A C 1
ATOM 679 O O . GLU A 1 84 ? 8.455 1.499 4.887 1.00 91.31 84 GLU A O 1
ATOM 684 N N . ARG A 1 85 ? 10.475 2.318 4.334 1.00 93.06 85 ARG A N 1
ATOM 685 C CA . ARG A 1 85 ? 10.646 3.073 5.583 1.00 93.06 85 ARG A CA 1
ATOM 686 C C . ARG A 1 85 ? 9.680 4.254 5.646 1.00 93.06 85 ARG A C 1
ATOM 688 O O . ARG A 1 85 ? 9.048 4.434 6.685 1.00 93.06 85 ARG A O 1
ATOM 695 N N . ARG A 1 86 ? 9.524 5.007 4.549 1.00 90.19 86 ARG A N 1
ATOM 696 C CA . ARG A 1 86 ? 8.575 6.132 4.459 1.00 90.19 86 ARG A CA 1
ATOM 697 C C . ARG A 1 86 ? 7.141 5.666 4.711 1.00 90.19 86 ARG A C 1
ATOM 699 O O . ARG A 1 86 ? 6.477 6.230 5.574 1.00 90.19 86 ARG A O 1
ATOM 706 N N . VAL A 1 87 ? 6.712 4.586 4.053 1.00 89.38 87 VAL A N 1
ATOM 707 C CA . VAL A 1 87 ? 5.380 3.980 4.235 1.00 89.38 87 VAL A CA 1
ATOM 708 C C . VAL A 1 87 ? 5.155 3.574 5.693 1.00 89.38 87 VAL A C 1
ATOM 710 O O . VAL A 1 87 ? 4.159 3.968 6.287 1.00 89.38 87 VAL A O 1
ATOM 713 N N . LYS A 1 88 ? 6.096 2.850 6.314 1.00 93.44 88 LYS A N 1
ATOM 714 C CA . LYS A 1 88 ? 5.977 2.436 7.727 1.00 93.44 88 LYS A CA 1
ATOM 715 C C . LYS A 1 88 ? 5.937 3.628 8.684 1.00 93.44 88 LYS A C 1
ATOM 717 O O . LYS A 1 88 ? 5.202 3.594 9.664 1.00 93.44 88 LYS A O 1
ATOM 722 N N . SER A 1 89 ? 6.729 4.668 8.424 1.00 93.81 89 SER A N 1
ATOM 723 C CA . SER A 1 89 ? 6.724 5.874 9.253 1.00 93.81 89 SER A CA 1
ATOM 724 C C . SER A 1 89 ? 5.414 6.646 9.127 1.00 93.81 89 SER A C 1
ATOM 726 O O . SER A 1 89 ? 4.922 7.125 10.143 1.00 93.81 89 SER A O 1
ATOM 728 N N . LYS A 1 90 ? 4.859 6.771 7.915 1.00 91.12 90 LYS A N 1
ATOM 729 C CA . LYS A 1 90 ? 3.566 7.428 7.684 1.00 91.12 90 LYS A CA 1
ATOM 730 C C . LYS A 1 90 ? 2.440 6.652 8.366 1.00 91.12 90 LYS A C 1
ATOM 732 O O . LYS A 1 90 ? 1.668 7.231 9.115 1.00 91.12 90 LYS A O 1
ATOM 737 N N . ALA A 1 91 ? 2.448 5.332 8.205 1.00 91.31 91 ALA A N 1
ATOM 738 C CA . ALA A 1 91 ? 1.504 4.432 8.847 1.00 91.31 91 ALA A CA 1
ATOM 739 C C . ALA A 1 91 ? 1.498 4.536 10.376 1.00 91.31 91 ALA A C 1
ATOM 741 O O . ALA A 1 91 ? 0.437 4.549 10.987 1.00 91.31 91 ALA A O 1
ATOM 742 N N . GLY A 1 92 ? 2.680 4.638 10.993 1.00 93.44 92 GLY A N 1
ATOM 743 C CA . GLY A 1 92 ? 2.792 4.845 12.436 1.00 93.44 92 GLY A CA 1
ATOM 744 C C . GLY A 1 92 ? 2.144 6.151 12.904 1.00 93.44 92 GLY A C 1
ATOM 745 O O . GLY A 1 92 ? 1.419 6.130 13.889 1.00 93.44 92 GLY A O 1
ATOM 746 N N . LYS A 1 93 ? 2.350 7.257 12.173 1.00 94.50 93 LYS A N 1
ATOM 747 C CA . LYS A 1 93 ? 1.744 8.564 12.496 1.00 94.50 93 LYS A CA 1
ATOM 748 C C . LYS A 1 93 ? 0.222 8.538 12.376 1.00 94.50 93 LYS A C 1
ATOM 750 O O . LYS A 1 93 ? -0.463 8.950 13.299 1.00 94.50 93 LYS A O 1
ATOM 755 N N . ILE A 1 94 ? -0.291 7.981 11.279 1.00 90.94 94 ILE A N 1
ATOM 756 C CA . ILE A 1 94 ? -1.737 7.809 11.077 1.00 90.94 94 ILE A CA 1
ATOM 757 C C . ILE A 1 94 ? -2.317 6.958 12.202 1.00 90.94 94 ILE A C 1
ATOM 759 O O . ILE A 1 94 ? -3.366 7.271 12.742 1.00 90.94 94 ILE A O 1
ATOM 763 N N . SER A 1 95 ? -1.618 5.900 12.609 1.00 92.19 95 SER A N 1
ATOM 764 C CA . SER A 1 95 ? -2.111 5.072 13.701 1.00 92.19 95 SER A CA 1
ATOM 765 C C . SER A 1 95 ? -2.258 5.837 15.011 1.00 92.19 95 SER A C 1
ATOM 767 O O . SER A 1 95 ? -3.269 5.651 15.677 1.00 92.19 95 SER A O 1
ATOM 769 N N . GLU A 1 96 ? -1.311 6.709 15.361 1.00 94.25 96 GLU A N 1
ATOM 770 C CA . GLU A 1 96 ? -1.446 7.582 16.535 1.00 94.25 96 GLU A CA 1
ATOM 771 C C . GLU A 1 96 ? -2.606 8.576 16.397 1.00 94.25 96 GLU A C 1
ATOM 773 O O . GLU A 1 96 ? -3.360 8.765 17.350 1.00 94.25 96 GLU A O 1
ATOM 778 N N . GLU A 1 97 ? -2.789 9.179 15.217 1.00 90.62 97 GLU A N 1
ATOM 779 C CA . GLU A 1 97 ? -3.879 10.134 14.951 1.00 90.62 97 GLU A CA 1
ATOM 780 C C . GLU A 1 97 ? -5.270 9.513 15.155 1.00 90.62 97 GLU A C 1
ATOM 782 O O . GLU A 1 97 ? -6.197 10.197 15.585 1.0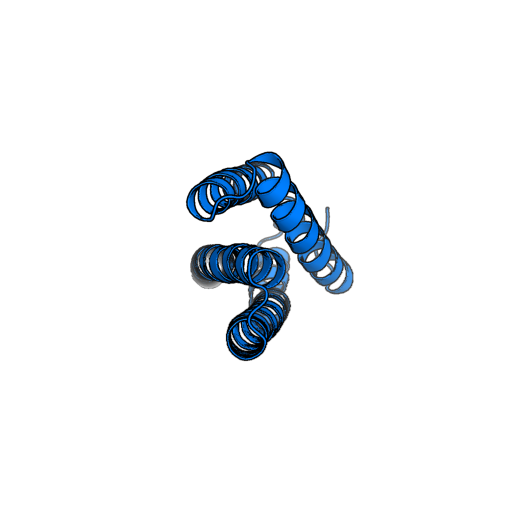0 90.62 97 GLU A O 1
ATOM 787 N N . TYR A 1 98 ? -5.400 8.208 14.907 1.00 85.31 98 TYR A N 1
ATOM 788 C CA . TYR A 1 98 ? -6.637 7.440 15.072 1.00 85.31 98 TYR A CA 1
ATOM 789 C C . TYR A 1 98 ? -6.688 6.650 16.396 1.00 85.31 98 TYR A C 1
ATOM 791 O O . TYR A 1 98 ? -7.512 5.750 16.554 1.00 85.31 98 TYR A O 1
ATOM 799 N N . GLY A 1 99 ? -5.826 6.982 17.365 1.00 86.19 99 GLY A N 1
ATOM 800 C CA . GLY A 1 99 ? -5.864 6.434 18.727 1.00 86.19 99 GLY A CA 1
ATOM 801 C C . GLY A 1 99 ? -5.207 5.060 18.917 1.00 86.19 99 GLY A C 1
ATOM 802 O O . GLY A 1 99 ? -5.329 4.476 19.993 1.00 86.19 99 GLY A O 1
ATOM 803 N N . GLY A 1 100 ? -4.511 4.545 17.903 1.00 88.00 100 GLY A N 1
ATOM 804 C CA . GLY A 1 100 ? -3.659 3.358 17.993 1.00 88.00 100 GLY A CA 1
ATOM 805 C C . GLY A 1 100 ? -2.214 3.690 18.380 1.00 88.00 100 GLY A C 1
ATOM 806 O O . GLY A 1 100 ? -1.882 4.810 18.769 1.00 88.00 100 GLY A O 1
ATOM 807 N N . THR A 1 101 ? -1.319 2.709 18.251 1.00 93.56 101 THR A N 1
ATOM 808 C CA . THR A 1 101 ? 0.122 2.901 18.527 1.00 93.56 101 THR A CA 1
ATOM 809 C C . THR A 1 101 ? 0.955 3.010 17.249 1.00 93.56 101 THR A C 1
ATOM 811 O O . THR A 1 101 ? 0.619 2.430 16.217 1.00 93.56 101 THR A O 1
ATOM 814 N N . ILE A 1 102 ? 2.115 3.676 17.310 1.00 94.56 102 ILE A N 1
ATOM 815 C CA . ILE A 1 102 ? 3.064 3.726 16.180 1.00 94.56 102 ILE A CA 1
ATOM 816 C C . I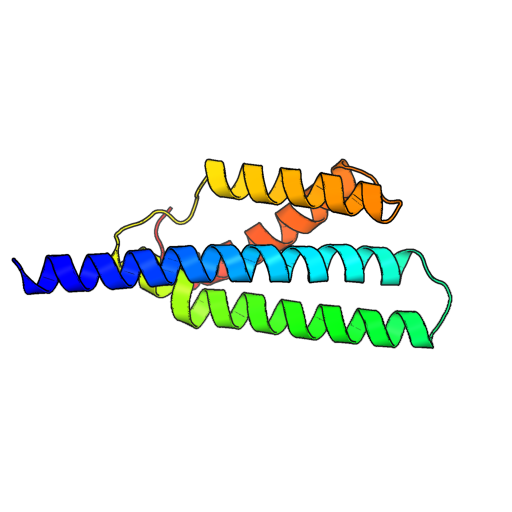LE A 1 102 ? 3.400 2.313 15.667 1.00 94.56 102 ILE A C 1
ATOM 818 O O . ILE A 1 102 ? 3.472 2.069 14.458 1.00 94.56 102 ILE A O 1
ATOM 822 N N . GLU A 1 103 ? 3.655 1.379 16.581 1.00 94.81 103 GLU A N 1
ATOM 823 C CA . GLU A 1 103 ? 4.047 0.003 16.276 1.00 94.81 103 GLU A CA 1
ATOM 824 C C . GLU A 1 103 ? 2.930 -0.785 15.589 1.00 94.81 103 GLU A C 1
ATOM 826 O O . GLU A 1 103 ? 3.222 -1.579 14.691 1.00 94.81 103 GLU A O 1
ATOM 831 N N . GLU A 1 104 ? 1.676 -0.520 15.948 1.00 91.31 104 GLU A N 1
ATOM 832 C CA . GLU A 1 104 ? 0.489 -1.083 15.308 1.00 91.31 104 GLU A CA 1
ATOM 833 C C . GLU A 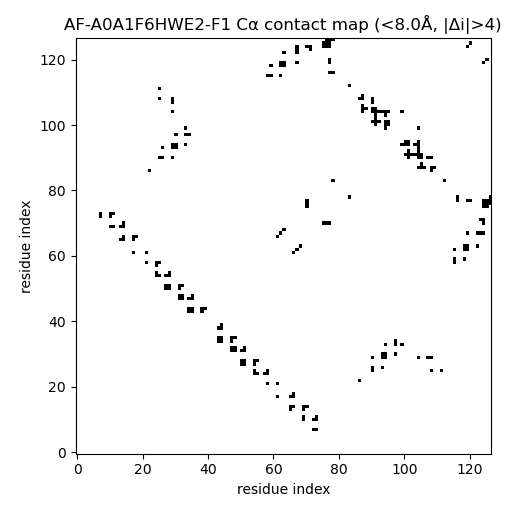1 104 ? 0.370 -0.622 13.852 1.00 91.31 104 GLU A C 1
ATOM 835 O O . GLU A 1 104 ? 0.358 -1.461 12.947 1.00 91.31 104 GLU A O 1
ATOM 840 N N . GLY A 1 105 ? 0.446 0.688 13.594 1.00 92.06 105 GLY A N 1
ATOM 841 C CA . GLY A 1 105 ? 0.485 1.229 12.231 1.00 92.06 105 GLY A CA 1
ATOM 842 C C . GLY A 1 105 ? 1.628 0.651 11.390 1.00 92.06 105 GLY A C 1
ATOM 843 O O . GLY A 1 105 ? 1.436 0.212 10.250 1.00 92.06 105 GLY A O 1
ATOM 844 N N . LYS A 1 106 ? 2.837 0.567 11.965 1.00 94.88 106 LYS A N 1
ATOM 845 C CA . LYS A 1 106 ? 3.992 -0.064 11.302 1.00 94.88 106 LYS A CA 1
ATOM 846 C C . LYS A 1 106 ? 3.732 -1.535 10.974 1.00 94.88 106 LYS A C 1
ATOM 848 O O . LYS A 1 106 ? 4.182 -2.000 9.924 1.00 94.88 106 LYS A O 1
ATOM 853 N N . GLU A 1 107 ? 3.063 -2.278 11.852 1.00 93.56 107 GLU A N 1
ATOM 854 C CA . GLU A 1 107 ? 2.768 -3.694 11.636 1.00 93.56 107 GLU A CA 1
ATOM 855 C C . GLU A 1 107 ? 1.725 -3.903 10.537 1.00 93.56 107 GLU A C 1
ATOM 857 O O . GLU A 1 107 ? 1.926 -4.753 9.665 1.00 93.56 107 GLU A O 1
ATOM 862 N N . ILE A 1 108 ? 0.682 -3.072 10.494 1.00 90.00 108 ILE A N 1
ATOM 863 C CA . ILE A 1 108 ? -0.287 -3.055 9.391 1.00 90.00 108 ILE A CA 1
ATOM 864 C C . ILE A 1 108 ? 0.451 -2.802 8.070 1.00 90.00 108 ILE A C 1
ATOM 866 O O . ILE A 1 108 ? 0.384 -3.622 7.151 1.00 90.00 108 ILE A O 1
ATOM 870 N N . ALA A 1 109 ? 1.279 -1.755 7.997 1.00 91.38 109 ALA A N 1
ATOM 871 C CA . ALA A 1 109 ? 2.073 -1.459 6.804 1.00 91.38 109 ALA A CA 1
ATOM 872 C C . ALA A 1 109 ? 2.993 -2.621 6.380 1.00 91.38 109 ALA A C 1
ATOM 874 O O . ALA A 1 109 ? 3.114 -2.915 5.188 1.00 91.38 109 ALA A O 1
ATOM 875 N N . ARG A 1 110 ? 3.631 -3.330 7.328 1.00 93.69 110 ARG A N 1
ATOM 876 C CA . ARG A 1 110 ? 4.448 -4.522 7.019 1.00 93.69 110 ARG A CA 1
ATOM 877 C C . ARG A 1 110 ? 3.626 -5.620 6.347 1.00 93.69 110 ARG A C 1
ATOM 879 O O . ARG A 1 110 ? 4.146 -6.272 5.437 1.00 93.69 110 ARG A O 1
ATOM 886 N N . ARG A 1 111 ? 2.376 -5.833 6.768 1.00 91.06 111 ARG A N 1
ATOM 887 C CA . ARG A 1 111 ? 1.479 -6.832 6.163 1.00 91.06 111 ARG A CA 1
ATOM 888 C C . ARG A 1 111 ? 1.169 -6.481 4.707 1.00 91.06 111 ARG A C 1
ATOM 890 O O . ARG A 1 111 ? 1.380 -7.328 3.840 1.00 91.06 111 ARG A O 1
ATOM 897 N N . HIS A 1 112 ? 0.799 -5.235 4.423 1.00 89.62 112 HIS A N 1
ATOM 898 C CA . HIS A 1 112 ? 0.500 -4.764 3.062 1.00 89.62 112 HIS A CA 1
ATOM 899 C C . HIS A 1 112 ? 1.723 -4.798 2.131 1.00 89.62 112 HIS A C 1
ATOM 901 O O . HIS A 1 112 ? 1.665 -5.323 1.014 1.00 89.62 112 HIS A O 1
ATOM 907 N N . ILE A 1 113 ? 2.890 -4.361 2.621 1.00 91.56 113 ILE A N 1
ATOM 908 C CA . ILE A 1 113 ? 4.155 -4.480 1.876 1.00 91.56 113 ILE A CA 1
ATOM 909 C C . ILE A 1 113 ? 4.451 -5.950 1.548 1.00 91.56 113 ILE A C 1
ATOM 911 O O . ILE A 1 113 ? 4.839 -6.273 0.428 1.00 91.56 113 ILE A O 1
ATOM 915 N N . ARG A 1 114 ? 4.248 -6.873 2.496 1.00 92.88 114 ARG A N 1
ATOM 916 C CA . ARG A 1 114 ? 4.476 -8.307 2.262 1.00 92.88 114 ARG A CA 1
ATOM 917 C C . ARG A 1 114 ? 3.533 -8.873 1.195 1.00 92.88 114 ARG A C 1
ATOM 919 O O . ARG A 1 114 ? 3.982 -9.658 0.361 1.00 92.88 114 ARG A O 1
ATOM 926 N N . VAL A 1 115 ? 2.255 -8.491 1.210 1.00 91.19 115 VAL A N 1
ATOM 927 C CA . VAL A 1 115 ? 1.260 -8.932 0.216 1.00 91.19 115 VAL A CA 1
ATOM 928 C C . VAL A 1 115 ? 1.643 -8.448 -1.181 1.00 91.19 115 VAL A C 1
ATOM 930 O O . VAL A 1 115 ? 1.772 -9.260 -2.098 1.00 91.19 115 VAL A O 1
ATOM 933 N N . THR A 1 116 ? 1.913 -7.154 -1.334 1.00 92.75 116 THR A N 1
ATOM 934 C CA . THR A 1 116 ? 2.289 -6.565 -2.629 1.00 92.75 116 THR A CA 1
ATOM 935 C C . THR A 1 116 ? 3.626 -7.091 -3.148 1.00 92.75 116 THR A C 1
ATOM 937 O O . THR A 1 116 ? 3.759 -7.335 -4.348 1.00 92.75 116 THR A O 1
ATOM 940 N N . LYS A 1 117 ? 4.599 -7.374 -2.271 1.00 94.50 117 LYS A N 1
ATOM 941 C CA . LYS A 1 117 ? 5.836 -8.074 -2.658 1.00 94.50 117 LYS A CA 1
ATOM 942 C C . LYS A 1 117 ? 5.579 -9.500 -3.135 1.00 94.50 117 LYS A C 1
ATOM 944 O O . LYS A 1 117 ? 6.168 -9.931 -4.120 1.00 94.50 117 LYS A O 1
ATOM 949 N N . LYS A 1 118 ? 4.685 -10.242 -2.475 1.00 95.56 118 LYS A N 1
ATOM 950 C CA . LYS A 1 118 ? 4.308 -11.597 -2.909 1.00 95.56 118 LYS A CA 1
ATOM 951 C C . LYS A 1 118 ? 3.678 -11.585 -4.304 1.00 95.56 118 LYS A C 1
ATOM 953 O O . LYS A 1 118 ? 3.911 -12.513 -5.073 1.00 95.56 118 LYS A O 1
ATOM 958 N N . ILE A 1 119 ? 2.896 -10.554 -4.624 1.00 94.44 119 ILE A N 1
ATOM 959 C CA . ILE A 1 119 ? 2.324 -10.355 -5.961 1.00 94.44 119 ILE A CA 1
ATOM 960 C C . ILE A 1 119 ? 3.430 -10.051 -6.975 1.00 94.44 119 ILE A C 1
ATOM 962 O O . ILE A 1 119 ? 3.534 -10.765 -7.963 1.00 94.44 119 ILE A O 1
ATOM 966 N N . GLN A 1 120 ? 4.291 -9.068 -6.704 1.00 95.31 120 GLN A N 1
ATOM 967 C CA . GLN A 1 120 ? 5.406 -8.698 -7.586 1.00 95.31 120 GLN A CA 1
ATOM 968 C C . GLN A 1 120 ? 6.345 -9.879 -7.885 1.00 95.31 120 GLN A C 1
ATOM 970 O O . GLN A 1 120 ? 6.634 -10.139 -9.047 1.00 95.31 120 GLN A O 1
ATOM 975 N N . ARG A 1 121 ? 6.736 -10.666 -6.869 1.00 95.81 121 ARG A N 1
ATOM 976 C CA . ARG A 1 121 ? 7.547 -11.883 -7.072 1.00 95.81 121 ARG A CA 1
ATOM 977 C C . ARG A 1 121 ? 6.874 -12.887 -8.007 1.00 95.81 121 ARG A C 1
ATOM 979 O O . ARG A 1 121 ? 7.531 -13.483 -8.846 1.00 95.81 121 ARG A O 1
ATOM 986 N N . ARG A 1 122 ? 5.556 -13.084 -7.876 1.00 95.94 122 ARG A N 1
ATOM 987 C CA . ARG A 1 122 ? 4.789 -13.979 -8.765 1.00 95.94 122 ARG A CA 1
ATOM 988 C C . ARG A 1 122 ? 4.715 -13.471 -10.204 1.00 95.94 122 ARG A C 1
ATOM 990 O O . ARG A 1 122 ? 4.447 -14.270 -11.090 1.00 95.94 122 ARG A O 1
ATOM 997 N N . LEU A 1 123 ? 4.907 -12.171 -10.410 1.00 94.69 123 LEU A N 1
ATOM 998 C CA . LEU A 1 123 ? 4.912 -11.528 -11.721 1.00 94.69 123 LEU A CA 1
ATOM 999 C C . LEU A 1 123 ? 6.319 -11.404 -12.323 1.00 94.69 123 LEU A C 1
ATOM 1001 O O . LEU A 1 123 ? 6.429 -10.933 -13.446 1.00 94.69 123 LEU A O 1
ATOM 1005 N N . GLY A 1 124 ? 7.368 -11.847 -11.619 1.00 93.75 124 GLY A N 1
ATOM 1006 C CA . GLY A 1 124 ? 8.738 -11.869 -12.141 1.00 93.75 124 GLY A CA 1
ATOM 1007 C C . GLY A 1 124 ? 9.585 -10.640 -11.807 1.00 93.75 124 GLY A C 1
ATOM 1008 O O . GLY A 1 124 ? 10.579 -10.406 -12.476 1.00 93.75 124 GLY A O 1
ATOM 1009 N N . VAL A 1 125 ? 9.216 -9.851 -10.793 1.00 93.31 125 VAL A N 1
ATOM 1010 C CA . VAL A 1 125 ? 10.105 -8.796 -10.275 1.00 93.31 125 VAL A CA 1
ATOM 1011 C C . VAL A 1 125 ? 11.200 -9.436 -9.414 1.00 93.31 125 VAL A C 1
ATOM 1013 O O . VAL A 1 125 ? 10.880 -10.072 -8.401 1.00 93.31 125 VAL A O 1
ATOM 1016 N N . ASP A 1 126 ? 12.460 -9.237 -9.797 1.00 85.62 126 ASP A N 1
ATOM 1017 C CA . ASP A 1 126 ? 13.647 -9.740 -9.090 1.00 85.62 126 ASP A CA 1
ATOM 1018 C C . ASP A 1 126 ? 13.913 -9.003 -7.764 1.00 85.62 126 ASP A C 1
ATOM 1020 O O . ASP A 1 126 ? 13.399 -7.906 -7.543 1.00 85.62 126 ASP A O 1
ATOM 1024 N N . GLU A 1 127 ? 14.673 -9.623 -6.848 1.00 78.44 127 GLU A N 1
ATOM 1025 C CA . GLU A 1 127 ? 14.958 -9.078 -5.499 1.00 78.44 127 GLU A CA 1
ATOM 1026 C C . GLU A 1 127 ? 15.715 -7.744 -5.496 1.00 78.44 127 GLU A C 1
ATOM 1028 O O . GLU A 1 127 ? 16.766 -7.638 -6.163 1.00 78.44 127 GLU A O 1
#

Solvent-accessible surface area (backbone atoms only — not comparable to full-atom values): 6602 Å² total; per-residue (Å²): 108,75,68,58,54,53,52,54,49,51,39,50,53,53,40,54,52,51,50,52,53,51,49,54,38,50,51,49,36,50,52,22,52,47,50,42,75,71,51,88,52,68,66,60,34,50,52,30,48,47,54,28,52,51,31,53,51,49,52,50,48,47,38,65,72,42,47,34,52,36,26,51,76,67,74,40,53,63,68,52,71,68,60,55,50,51,50,27,55,52,30,13,53,53,21,43,78,70,76,50,45,45,68,54,20,30,50,54,40,51,52,55,54,50,51,54,46,56,51,26,50,75,73,64,32,52,112

Mean predicted aligned error: 4.49 Å

Radius of gyration: 16.24 Å; Cα contacts (8 Å, |Δi|>4): 137; chains: 1; bounding box: 41×24×47 Å

Nearest PDB structures (foldseek):
  4ilo-assembly1_A  TM=5.510E-01  e=4.110E+00  Chlamydia trachomatis L2/434/Bu
  1x8z-assembly1_A-2  TM=3.618E-01  e=3.710E+00  Arabidopsis thaliana
  1x8z-assembly3_A  TM=3.618E-01  e=3.710E+00  Arabidopsis thaliana

Secondary structure (DSSP, 8-state):
-HHHHHHHHHHHHHHHHHHHHHHHHHHHHHHHHHHHHH---HHHHHHHHHHHHHHHHHHHHHIIIIIHHHHHHTT--S--HHHHHHHHHHHHHHHHHTTS-HHHHHHHHHHHHHHHHHHHHHTT---

pLDDT: mean 89.76, std 7.1, range [58.81, 95.94]

Sequence (127 aa):
MRKETESQGEWRANLDEAREILSELRETLISSWLMIHSTNDKDERRIFGGDWGEAVREEIELTKGVIAPAKIELELPLTNIIQERRVKSKAGKISEEYGGTIEEGKEIARRHIRVTKKIQRRLGVDE

Foldseek 3Di:
DVVLVVVLVVLVVLQVVLLVLLLVLLLLLLLLVLQLVVDPDPVSVVVSVVSNVVSLVVLLCSLQPRNLVSCVSNVHALDDPVSLVVSLQVQLVSQVVSPHHSVSRSVSSVVSSVVSSVSSVVSPHHD